Protein AF-A0A924QHZ3-F1 (afdb_monomer)

Solvent-accessible surface area (backbone atoms only — not comparable to full-atom values): 5946 Å² total; per-residue (Å²): 137,91,78,93,78,92,71,62,67,68,61,50,49,52,46,31,66,75,65,73,43,92,45,75,65,55,36,51,52,51,52,53,55,49,58,70,45,45,59,58,55,50,54,56,58,70,42,64,88,70,68,80,86,6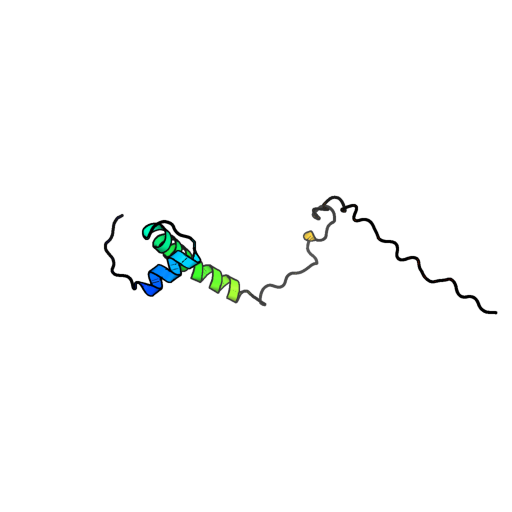8,78,89,47,75,77,69,40,73,89,65,46,83,72,66,78,79,76,84,66,81,75,78,74,72,77,77,89,82,81,77,86,85,134

pLDDT: mean 80.17, std 14.49, range [37.69, 95.38]

Foldseek 3Di:
DDDDDDDDPVVQVVLCVVPVDPDSVVSVVVVVVCVVCVVVVVVVVVCVPVDDDDPPDPCPPPVNDPPDPPPPDPPPPPPPPPPDDDD

Structure (mmCIF, N/CA/C/O backbone):
data_AF-A0A924QHZ3-F1
#
_entry.id   AF-A0A924QHZ3-F1
#
loop_
_atom_site.group_PDB
_atom_site.id
_atom_site.type_symbol
_atom_site.label_atom_id
_atom_site.label_alt_id
_atom_site.label_comp_id
_atom_site.label_asym_id
_atom_site.label_entity_id
_atom_site.label_seq_id
_atom_site.pdbx_PDB_ins_code
_atom_site.Cartn_x
_atom_site.Cartn_y
_atom_site.Cartn_z
_atom_site.occupancy
_atom_site.B_iso_or_equiv
_atom_site.auth_seq_id
_atom_site.auth_comp_id
_atom_site.auth_asym_id
_atom_site.auth_atom_id
_atom_site.pdbx_PDB_model_num
ATOM 1 N N . MET A 1 1 ? -5.147 16.440 10.527 1.00 82.06 1 MET A N 1
ATOM 2 C CA . MET A 1 1 ? -6.442 17.144 10.395 1.00 82.06 1 MET A CA 1
ATOM 3 C C . MET A 1 1 ? -7.564 16.131 10.574 1.00 82.06 1 MET A C 1
ATOM 5 O O . MET A 1 1 ? -7.400 15.004 10.121 1.00 82.06 1 MET A O 1
ATOM 9 N N . ARG A 1 2 ? -8.645 16.481 11.282 1.00 87.81 2 ARG A N 1
ATOM 10 C CA . ARG A 1 2 ? -9.804 15.595 11.468 1.00 87.81 2 ARG A CA 1
ATOM 11 C C . ARG A 1 2 ? -10.872 15.966 10.444 1.00 87.81 2 ARG A C 1
ATOM 13 O O . ARG A 1 2 ? -11.288 17.117 10.404 1.00 87.81 2 ARG A O 1
ATOM 20 N N . THR A 1 3 ? -11.290 14.991 9.647 1.00 91.94 3 THR A N 1
ATOM 21 C CA . THR A 1 3 ? -12.303 15.158 8.599 1.00 91.94 3 THR A CA 1
ATOM 22 C C . THR A 1 3 ? -13.354 14.072 8.766 1.00 91.94 3 THR A C 1
ATOM 24 O O . THR A 1 3 ? -13.009 12.919 9.030 1.00 91.94 3 THR A O 1
ATOM 27 N N . ASN A 1 4 ? -14.626 14.434 8.621 1.00 93.44 4 ASN A N 1
ATOM 28 C CA . ASN A 1 4 ? -15.727 13.478 8.640 1.00 93.44 4 ASN A CA 1
ATOM 29 C C . ASN A 1 4 ? -16.008 13.022 7.205 1.00 93.44 4 ASN A C 1
ATOM 31 O O . ASN A 1 4 ? -16.283 13.850 6.343 1.00 93.44 4 ASN A O 1
ATOM 35 N N . ILE A 1 5 ? -15.917 11.716 6.959 1.00 89.88 5 ILE A N 1
ATOM 36 C CA . ILE A 1 5 ? -16.186 11.090 5.660 1.00 89.88 5 ILE A CA 1
ATOM 37 C C . ILE A 1 5 ? -17.042 9.840 5.872 1.00 89.88 5 ILE A C 1
ATOM 39 O O . ILE A 1 5 ? -16.849 9.117 6.852 1.00 89.88 5 ILE A O 1
ATOM 43 N N . VAL A 1 6 ? -17.987 9.600 4.965 1.00 93.25 6 VAL A N 1
ATOM 44 C CA . VAL A 1 6 ? -18.803 8.378 4.938 1.00 93.25 6 VAL A CA 1
ATOM 45 C C . VAL A 1 6 ? -18.067 7.346 4.085 1.00 93.25 6 VAL A C 1
ATOM 47 O O . VAL A 1 6 ? -17.679 7.646 2.959 1.00 93.25 6 VAL A O 1
ATOM 50 N N . ILE A 1 7 ? -17.830 6.154 4.634 1.00 91.75 7 ILE A N 1
ATOM 51 C CA . ILE A 1 7 ? -17.122 5.049 3.972 1.00 91.75 7 ILE A CA 1
ATOM 52 C C . ILE A 1 7 ? -18.005 3.811 4.075 1.00 91.75 7 ILE A C 1
ATOM 54 O O . ILE A 1 7 ? -18.613 3.585 5.120 1.00 91.75 7 ILE A O 1
ATOM 58 N N . ASP A 1 8 ? -18.037 3.010 3.015 1.00 95.38 8 ASP A N 1
ATOM 59 C CA . ASP A 1 8 ? -18.669 1.695 3.032 1.00 95.38 8 ASP A CA 1
ATOM 60 C C . ASP A 1 8 ? -18.065 0.788 4.125 1.00 95.38 8 ASP A C 1
ATOM 62 O O . ASP A 1 8 ? -16.841 0.672 4.272 1.00 95.38 8 ASP A O 1
ATOM 66 N N . ASP A 1 9 ? -18.929 0.142 4.907 1.00 92.69 9 ASP A N 1
ATOM 67 C CA . ASP A 1 9 ? -18.503 -0.662 6.050 1.00 92.69 9 ASP A CA 1
ATOM 68 C C . ASP A 1 9 ? -17.785 -1.948 5.646 1.00 92.69 9 ASP A C 1
ATOM 70 O O . ASP A 1 9 ? -16.850 -2.356 6.341 1.00 92.69 9 ASP A O 1
ATOM 74 N N . GLN A 1 10 ? -18.159 -2.560 4.520 1.00 95.19 10 GLN A N 1
ATOM 75 C CA . GLN A 1 10 ? -17.488 -3.760 4.025 1.00 95.19 10 GLN A CA 1
ATOM 76 C C . GLN A 1 10 ? -16.073 -3.417 3.562 1.00 95.19 10 GLN A C 1
ATOM 78 O O . GLN A 1 10 ? -15.119 -4.100 3.939 1.00 95.19 10 GLN A O 1
ATOM 83 N N . LEU A 1 11 ? -15.915 -2.313 2.825 1.00 92.44 11 LEU A N 1
ATOM 84 C CA . LEU A 1 11 ? -14.610 -1.813 2.394 1.00 92.44 11 LEU A CA 1
ATOM 85 C C . LEU A 1 11 ? -13.709 -1.500 3.592 1.00 92.44 11 LEU A C 1
ATOM 87 O O . LEU A 1 11 ? -12.543 -1.900 3.628 1.00 92.44 11 LEU A O 1
ATOM 91 N N . ARG A 1 12 ? -14.248 -0.800 4.595 1.00 91.69 12 ARG A N 1
ATOM 92 C CA . ARG A 1 12 ? -13.514 -0.482 5.823 1.00 91.69 12 ARG A CA 1
ATOM 93 C C . ARG A 1 12 ? -13.095 -1.754 6.557 1.00 91.69 12 ARG A C 1
ATOM 95 O O . ARG A 1 12 ? -11.952 -1.838 7.001 1.00 91.69 12 ARG A O 1
ATOM 102 N N . GLN A 1 13 ? -13.996 -2.724 6.706 1.00 92.62 13 GLN A N 1
ATOM 103 C CA . GLN A 1 13 ? -13.705 -3.981 7.395 1.00 92.62 13 GLN A CA 1
ATOM 104 C C . GLN A 1 13 ? -12.611 -4.765 6.662 1.00 92.62 13 GLN A C 1
ATOM 106 O O . GLN A 1 13 ? -11.648 -5.192 7.292 1.00 92.62 13 GLN A O 1
ATOM 111 N N . ALA A 1 14 ? -12.700 -4.861 5.333 1.00 91.94 14 ALA A N 1
ATOM 112 C CA . ALA A 1 14 ? -11.688 -5.505 4.503 1.00 91.94 14 ALA A CA 1
ATOM 113 C C . ALA A 1 14 ? -10.311 -4.841 4.659 1.00 91.94 14 ALA A C 1
ATOM 115 O O . ALA A 1 14 ? -9.312 -5.532 4.845 1.00 91.94 14 ALA A O 1
ATOM 116 N N . ALA A 1 15 ? -10.251 -3.505 4.657 1.00 91.50 15 ALA A N 1
ATOM 117 C CA . ALA A 1 15 ? -9.004 -2.770 4.864 1.00 91.50 15 ALA A CA 1
ATOM 118 C C . ALA A 1 15 ? -8.410 -3.002 6.266 1.00 91.50 15 ALA A C 1
ATOM 120 O O . ALA A 1 15 ? -7.206 -3.217 6.399 1.00 91.50 15 ALA A O 1
ATOM 121 N N . MET A 1 16 ? -9.249 -2.992 7.306 1.00 91.50 16 MET A N 1
ATOM 122 C CA . MET A 1 16 ? -8.837 -3.262 8.690 1.00 91.50 16 MET A CA 1
ATOM 123 C C . MET A 1 16 ? -8.286 -4.685 8.853 1.00 91.50 16 MET A C 1
ATOM 125 O O . MET A 1 16 ? -7.247 -4.860 9.489 1.00 91.50 16 MET A O 1
ATOM 129 N N . SER A 1 17 ? -8.945 -5.680 8.250 1.00 90.12 17 SER A N 1
ATOM 130 C CA . SER A 1 17 ? -8.518 -7.083 8.272 1.00 90.12 17 SER A CA 1
ATOM 131 C C . SER A 1 17 ? -7.242 -7.329 7.466 1.00 90.12 17 SER A C 1
ATOM 133 O O . SER A 1 17 ? -6.388 -8.081 7.918 1.00 90.12 17 SER A O 1
ATOM 135 N N . ALA A 1 18 ? -7.082 -6.687 6.305 1.00 90.31 18 ALA A N 1
ATOM 136 C CA . ALA A 1 18 ? -5.924 -6.893 5.433 1.00 90.31 18 ALA A CA 1
ATOM 137 C C . ALA A 1 18 ? -4.614 -6.321 6.002 1.00 90.31 18 ALA A C 1
ATOM 139 O O . ALA A 1 18 ? -3.543 -6.844 5.708 1.00 90.31 18 ALA A O 1
ATOM 140 N N . GLY A 1 19 ? -4.682 -5.237 6.782 1.00 83.31 19 GLY A N 1
ATOM 141 C CA . GLY A 1 19 ? -3.497 -4.573 7.336 1.00 83.31 19 GLY A CA 1
ATOM 142 C C . GLY A 1 19 ? -3.359 -4.635 8.856 1.00 83.31 19 GLY A C 1
ATOM 143 O O . GLY A 1 19 ? -2.528 -3.911 9.399 1.00 83.31 19 GLY A O 1
ATOM 144 N N . ASN A 1 20 ? -4.168 -5.448 9.550 1.00 87.00 20 ASN A N 1
ATOM 145 C CA . ASN A 1 20 ? -4.180 -5.571 11.018 1.00 87.00 20 ASN A CA 1
ATOM 146 C C . ASN A 1 20 ? -4.194 -4.209 11.750 1.00 87.00 20 ASN A C 1
ATOM 148 O O . ASN A 1 20 ? -3.502 -4.005 12.752 1.00 87.00 20 ASN A O 1
ATOM 152 N N . PHE A 1 21 ? -4.976 -3.250 11.251 1.00 91.62 21 PHE A N 1
ATOM 153 C CA . PHE A 1 21 ? -4.998 -1.894 11.800 1.00 91.62 21 PHE A CA 1
ATOM 154 C C . PHE A 1 21 ? -5.813 -1.818 13.097 1.00 91.62 21 PHE A C 1
ATOM 156 O O . PHE A 1 21 ? -6.884 -2.409 13.215 1.00 91.62 21 PHE A O 1
ATOM 163 N N . LYS A 1 22 ? -5.332 -1.031 14.067 1.00 89.00 22 LYS A N 1
ATOM 164 C CA . LYS A 1 22 ? -6.021 -0.811 15.354 1.00 89.00 22 LYS A CA 1
ATOM 165 C C . LYS A 1 22 ? -7.069 0.299 15.286 1.00 89.00 22 LYS A C 1
ATOM 167 O O . LYS A 1 22 ? -8.014 0.300 16.069 1.00 89.00 22 LYS A O 1
ATOM 172 N N . SER A 1 23 ? -6.907 1.255 14.370 1.00 91.38 23 SER A N 1
ATOM 173 C CA . SER A 1 23 ? -7.789 2.415 14.259 1.00 91.38 23 SER A CA 1
ATOM 174 C C . SER A 1 23 ? -8.234 2.676 12.822 1.00 91.38 23 SER A C 1
ATOM 176 O O . SER A 1 23 ? -7.519 2.398 11.858 1.00 91.38 23 SER A O 1
ATOM 178 N N . LYS A 1 24 ? -9.416 3.292 12.685 1.00 89.12 24 LYS A N 1
ATOM 179 C CA . LYS A 1 24 ? -9.958 3.722 11.385 1.00 89.12 24 LYS A CA 1
ATOM 180 C C . LYS A 1 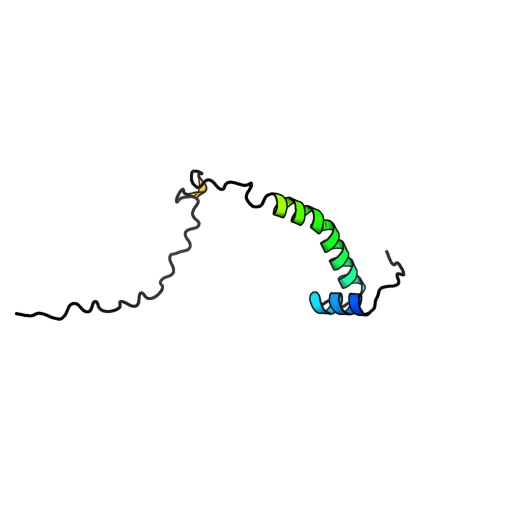24 ? -9.025 4.701 10.666 1.00 89.12 24 LYS A C 1
ATOM 182 O O . LYS A 1 24 ? -8.921 4.654 9.447 1.00 89.12 24 LYS A O 1
ATOM 187 N N . LYS A 1 25 ? -8.342 5.575 11.415 1.00 90.75 25 LYS A N 1
ATOM 188 C CA . LYS A 1 25 ? -7.395 6.544 10.851 1.00 90.75 25 LYS A CA 1
ATOM 189 C C . LYS A 1 25 ? -6.216 5.826 10.194 1.00 90.75 25 LYS A C 1
ATOM 191 O O . LYS A 1 25 ? -5.872 6.171 9.070 1.00 90.75 25 LYS A O 1
ATOM 196 N N . ASP A 1 26 ? -5.642 4.833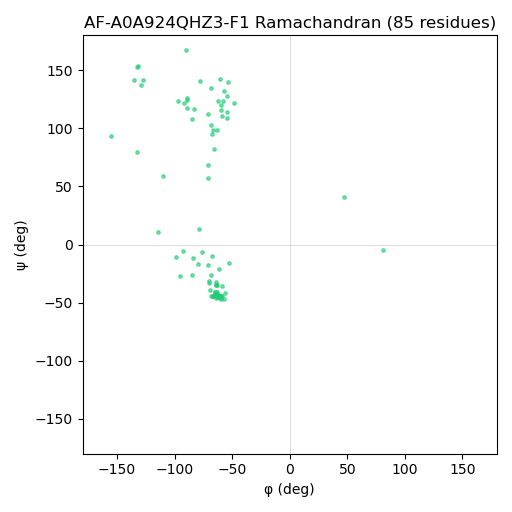 10.870 1.00 90.94 26 ASP A N 1
ATOM 197 C CA . ASP A 1 26 ? -4.447 4.139 10.378 1.00 90.94 26 ASP A CA 1
ATOM 198 C C . ASP A 1 26 ? -4.741 3.379 9.085 1.00 90.94 26 ASP A C 1
ATOM 200 O O . ASP A 1 26 ? -3.974 3.476 8.130 1.00 90.94 26 ASP A O 1
ATOM 204 N N . ALA A 1 27 ? -5.892 2.702 9.014 1.00 92.56 27 ALA A N 1
ATOM 205 C CA . ALA A 1 27 ? -6.327 2.014 7.801 1.00 92.56 27 ALA A CA 1
ATOM 206 C C . ALA A 1 27 ? -6.513 2.979 6.618 1.00 92.56 27 ALA A C 1
ATOM 208 O O . ALA A 1 27 ? -6.068 2.700 5.504 1.00 92.56 27 ALA A O 1
ATOM 209 N N . VAL A 1 28 ? -7.133 4.140 6.859 1.00 91.81 28 VAL A N 1
ATOM 210 C CA . VAL A 1 28 ? -7.339 5.165 5.824 1.00 91.81 28 VAL A CA 1
ATOM 211 C C . VAL A 1 28 ? -6.006 5.773 5.379 1.00 91.81 28 VAL A C 1
ATOM 213 O O . VAL A 1 28 ? -5.762 5.910 4.183 1.00 91.81 28 VAL A O 1
ATOM 216 N N . GLU A 1 29 ? -5.113 6.096 6.314 1.00 92.62 29 GLU A N 1
ATOM 217 C CA . GLU A 1 29 ? -3.798 6.661 6.001 1.00 92.62 29 GLU A CA 1
ATOM 218 C C . GLU A 1 29 ? -2.926 5.666 5.221 1.00 92.62 29 GLU A C 1
ATOM 220 O O . GLU A 1 29 ? -2.285 6.040 4.236 1.00 92.62 29 GLU A O 1
ATOM 225 N N . ALA A 1 30 ? -2.951 4.386 5.600 1.00 92.06 30 ALA A N 1
ATOM 226 C CA . ALA A 1 30 ? -2.274 3.321 4.871 1.00 92.06 30 ALA A CA 1
ATOM 227 C C . ALA A 1 30 ? -2.838 3.148 3.451 1.00 92.06 30 ALA A C 1
ATOM 229 O O . ALA A 1 30 ? -2.063 3.048 2.498 1.00 92.06 30 ALA A O 1
ATOM 230 N N . GLY A 1 31 ? -4.164 3.192 3.287 1.00 92.00 31 GLY A N 1
ATOM 231 C CA . GLY A 1 31 ? -4.812 3.154 1.975 1.00 92.00 31 GLY A CA 1
ATOM 232 C C . GLY A 1 31 ? -4.399 4.325 1.077 1.00 92.00 31 GLY A C 1
ATOM 233 O O . GLY A 1 31 ? -4.038 4.126 -0.083 1.00 92.00 31 GLY A O 1
ATOM 234 N N . LEU A 1 32 ? -4.359 5.545 1.620 1.00 92.94 32 LEU A N 1
ATOM 235 C CA . LEU A 1 32 ? -3.911 6.731 0.880 1.00 92.94 32 LEU A CA 1
ATOM 236 C C . LEU A 1 32 ? -2.428 6.649 0.491 1.00 92.94 32 LEU A C 1
ATOM 238 O O . LEU A 1 32 ? -2.066 6.975 -0.641 1.00 92.94 32 LEU A O 1
ATOM 242 N N . ARG A 1 33 ? -1.567 6.157 1.391 1.00 92.81 33 ARG A N 1
ATOM 243 C CA . ARG A 1 33 ? -0.146 5.905 1.093 1.00 92.81 33 ARG A CA 1
ATOM 244 C C . ARG A 1 33 ? 0.046 4.833 0.023 1.00 92.81 33 ARG A C 1
ATOM 246 O O . ARG A 1 33 ? 0.977 4.923 -0.772 1.00 92.81 33 ARG A O 1
ATOM 253 N N . LEU A 1 34 ? -0.812 3.816 -0.012 1.00 92.50 34 LEU A N 1
ATOM 254 C CA . LEU A 1 34 ? -0.772 2.798 -1.058 1.00 92.50 34 LEU A CA 1
ATOM 255 C C . LEU A 1 34 ? -1.145 3.397 -2.420 1.00 92.50 34 LEU A C 1
ATOM 257 O O . LEU A 1 34 ? -0.461 3.147 -3.413 1.00 92.50 34 LEU A O 1
ATOM 261 N N . LEU A 1 35 ? -2.192 4.225 -2.463 1.00 92.88 35 LEU A N 1
ATOM 262 C CA . LEU A 1 35 ? -2.624 4.897 -3.687 1.00 92.88 35 LEU A CA 1
ATOM 263 C C . LEU A 1 35 ? -1.558 5.849 -4.234 1.00 92.88 35 LEU A C 1
ATOM 265 O O . LEU A 1 35 ? -1.323 5.840 -5.442 1.00 92.88 35 LEU A O 1
ATOM 269 N N . SER A 1 36 ? -0.861 6.602 -3.377 1.00 92.44 36 SER A N 1
ATOM 270 C CA . SER A 1 36 ? 0.212 7.497 -3.836 1.00 92.44 36 SER A CA 1
ATOM 271 C C . SER A 1 36 ? 1.376 6.736 -4.482 1.00 92.44 36 SER A C 1
ATOM 273 O O . SER A 1 36 ? 1.944 7.189 -5.474 1.00 92.44 36 SER A O 1
ATOM 275 N N . ARG A 1 37 ? 1.693 5.537 -3.979 1.00 94.25 37 ARG A N 1
ATOM 276 C CA . ARG A 1 37 ? 2.755 4.673 -4.524 1.00 94.25 37 ARG A CA 1
ATOM 277 C C . ARG A 1 37 ? 2.329 3.888 -5.763 1.00 94.25 37 ARG A C 1
ATOM 279 O O . ARG A 1 37 ? 3.182 3.388 -6.493 1.00 94.25 37 ARG A O 1
ATOM 286 N N . ARG A 1 38 ? 1.026 3.773 -6.032 1.00 95.12 38 ARG A N 1
ATOM 287 C CA . ARG A 1 38 ? 0.488 2.935 -7.114 1.00 95.12 38 ARG A CA 1
ATOM 288 C C . ARG A 1 38 ? 1.062 3.292 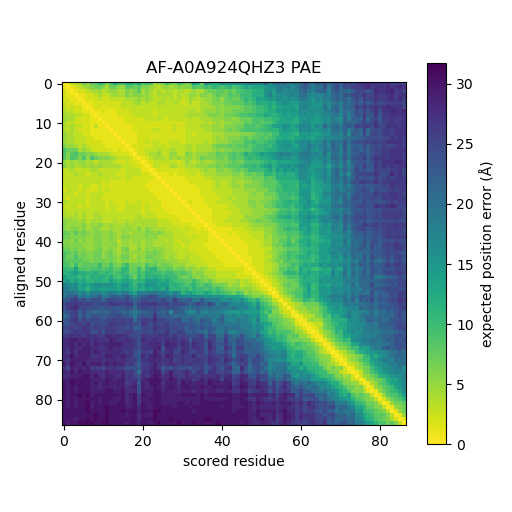-8.482 1.00 95.12 38 ARG A C 1
ATOM 290 O O . ARG A 1 38 ? 1.388 2.383 -9.239 1.00 95.12 38 ARG A O 1
ATOM 297 N N . LYS A 1 39 ? 1.207 4.586 -8.785 1.00 91.69 39 LYS A N 1
ATOM 298 C CA . LYS A 1 39 ? 1.773 5.037 -10.064 1.00 91.69 39 LYS A CA 1
ATOM 299 C C . LYS A 1 39 ? 3.222 4.578 -10.231 1.00 91.69 39 LYS A C 1
ATOM 301 O O . LYS A 1 39 ? 3.550 3.993 -11.253 1.00 91.69 39 LYS A O 1
ATOM 306 N N . VAL A 1 40 ? 4.040 4.731 -9.189 1.00 92.25 40 VAL A N 1
ATOM 307 C CA . VAL A 1 40 ? 5.434 4.261 -9.182 1.00 92.25 40 VAL A CA 1
ATOM 308 C C . VAL A 1 40 ? 5.496 2.759 -9.467 1.00 92.25 40 VAL A C 1
ATOM 310 O O . VAL A 1 40 ? 6.240 2.326 -10.340 1.00 92.25 40 VAL A O 1
ATOM 313 N N . TYR A 1 41 ? 4.659 1.955 -8.805 1.00 93.75 41 TYR A N 1
ATOM 314 C CA . TYR A 1 41 ? 4.618 0.512 -9.065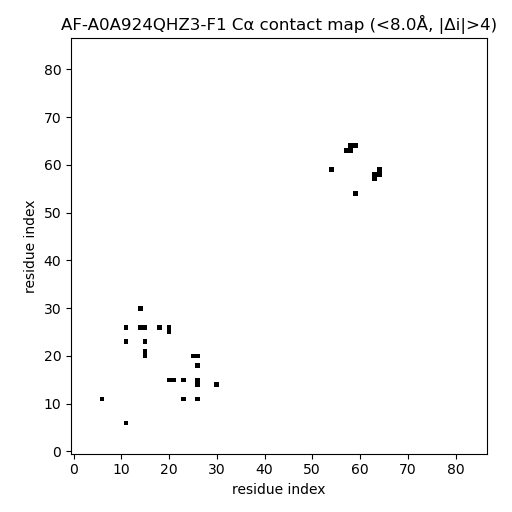 1.00 93.75 41 TYR A CA 1
ATOM 315 C C . TYR A 1 41 ? 4.166 0.160 -10.488 1.00 93.75 41 TYR A C 1
ATOM 317 O O . TYR A 1 41 ? 4.658 -0.814 -11.058 1.00 93.75 41 TYR A O 1
ATOM 325 N N . GLN A 1 42 ? 3.245 0.926 -11.077 1.00 94.31 42 GLN A N 1
ATOM 326 C CA . GLN A 1 42 ? 2.841 0.740 -12.473 1.00 94.31 42 GLN A CA 1
ATOM 327 C C . GLN A 1 42 ? 3.983 1.061 -13.437 1.00 94.31 42 GLN A C 1
ATOM 329 O O . GLN A 1 42 ? 4.236 0.273 -14.347 1.00 94.31 42 GLN A O 1
ATOM 334 N N . ASP A 1 43 ? 4.694 2.161 -13.202 1.00 93.44 43 ASP A N 1
ATOM 335 C CA . ASP A 1 43 ? 5.829 2.580 -14.022 1.00 93.44 43 ASP A CA 1
ATOM 336 C C . ASP A 1 43 ? 6.963 1.536 -13.938 1.00 93.44 43 ASP A C 1
ATOM 338 O O . ASP A 1 43 ? 7.475 1.093 -14.966 1.00 93.44 43 ASP A O 1
ATOM 342 N N . LEU A 1 44 ? 7.268 1.018 -12.740 1.00 93.06 44 LEU A N 1
ATOM 343 C CA . LEU A 1 44 ? 8.202 -0.104 -12.559 1.00 93.06 44 LEU A CA 1
ATOM 344 C C . LEU A 1 44 ? 7.740 -1.363 -13.303 1.00 93.06 44 LEU A C 1
ATOM 346 O O . LEU A 1 44 ? 8.532 -2.021 -13.979 1.00 93.06 44 LEU A O 1
ATOM 350 N N . ARG A 1 45 ? 6.450 -1.707 -13.218 1.00 93.19 45 ARG A N 1
ATOM 351 C CA . ARG A 1 45 ? 5.898 -2.865 -13.933 1.00 93.19 45 ARG A CA 1
ATOM 352 C C . ARG A 1 45 ? 5.991 -2.690 -15.450 1.00 93.19 45 ARG A C 1
ATOM 354 O O . ARG A 1 45 ? 6.195 -3.678 -16.149 1.00 93.19 45 ARG A O 1
ATOM 361 N N . ALA A 1 46 ? 5.891 -1.462 -15.956 1.00 93.62 46 ALA A N 1
ATOM 362 C CA . ALA A 1 46 ? 6.043 -1.147 -17.375 1.00 93.62 46 ALA A CA 1
ATOM 363 C C . ALA A 1 46 ? 7.491 -1.278 -17.884 1.00 93.62 46 ALA A C 1
ATOM 365 O O . ALA A 1 46 ? 7.699 -1.370 -19.097 1.00 93.62 46 ALA A O 1
ATOM 366 N N . LEU A 1 47 ? 8.478 -1.293 -16.982 1.00 92.44 47 LEU A N 1
ATOM 367 C CA . LEU A 1 47 ? 9.883 -1.574 -17.290 1.00 92.44 47 LEU A CA 1
ATOM 368 C C . LEU A 1 47 ? 10.195 -3.079 -17.337 1.00 92.44 47 LEU A C 1
ATOM 370 O O . LEU A 1 47 ? 11.258 -3.473 -17.825 1.00 92.44 47 LEU A O 1
ATOM 374 N N . ARG A 1 48 ? 9.277 -3.941 -16.874 1.00 87.12 48 ARG A N 1
ATOM 375 C CA . ARG A 1 48 ? 9.448 -5.399 -16.925 1.00 87.12 48 ARG A CA 1
ATOM 376 C C . ARG A 1 48 ? 9.658 -5.852 -18.373 1.00 87.12 48 ARG A C 1
ATOM 378 O O . ARG A 1 48 ? 8.818 -5.601 -19.229 1.00 87.12 48 ARG A O 1
ATOM 385 N N . GLY A 1 49 ? 10.773 -6.535 -18.625 1.00 89.44 49 GLY A N 1
ATOM 386 C CA . GLY A 1 49 ? 11.147 -7.031 -19.955 1.00 89.44 49 GLY A CA 1
ATOM 387 C C . GLY A 1 49 ? 11.799 -5.995 -20.877 1.00 89.44 49 GLY A C 1
ATOM 388 O O . GLY A 1 49 ? 12.235 -6.366 -21.957 1.00 89.44 49 GLY A O 1
ATOM 389 N N . LYS A 1 50 ? 11.898 -4.724 -20.462 1.00 90.81 50 LYS A N 1
ATOM 390 C CA . LYS A 1 50 ? 12.655 -3.683 -21.185 1.00 90.81 50 LYS A CA 1
ATOM 391 C C . LYS A 1 50 ? 14.075 -3.517 -20.650 1.00 90.81 50 LYS A C 1
ATOM 393 O O . LYS A 1 50 ? 14.960 -3.075 -21.371 1.00 90.81 50 LYS A O 1
ATOM 398 N N . ILE A 1 51 ? 14.278 -3.843 -19.374 1.00 85.44 51 ILE A N 1
ATOM 399 C CA . ILE A 1 51 ? 15.588 -3.787 -18.727 1.00 85.44 51 ILE A CA 1
ATOM 400 C C . ILE A 1 51 ? 16.340 -5.078 -19.049 1.00 85.44 51 ILE A C 1
ATOM 402 O O . ILE A 1 51 ? 15.922 -6.162 -18.637 1.00 85.44 51 ILE A O 1
ATOM 406 N N . HIS A 1 52 ? 17.454 -4.944 -19.763 1.00 80.38 52 HIS A N 1
ATOM 407 C CA . HIS A 1 52 ? 18.417 -6.019 -19.952 1.00 80.38 52 HIS A CA 1
ATOM 408 C C . HIS A 1 52 ? 19.450 -5.968 -18.830 1.00 80.38 52 HIS A C 1
ATOM 410 O O . HIS A 1 52 ? 20.185 -4.993 -18.691 1.00 80.38 52 HIS A O 1
ATOM 416 N N . TRP A 1 53 ? 19.493 -7.026 -18.026 1.00 73.69 53 TRP A N 1
ATOM 417 C CA . TRP A 1 53 ? 20.548 -7.222 -17.041 1.00 73.69 53 TRP A CA 1
ATOM 418 C C . TRP A 1 53 ? 21.731 -7.883 -17.741 1.00 73.69 53 TRP A C 1
ATOM 420 O O . TRP A 1 53 ? 21.653 -9.049 -18.129 1.00 73.69 53 TRP A O 1
ATOM 430 N N . THR A 1 54 ? 22.810 -7.133 -17.945 1.00 73.94 54 THR A N 1
ATOM 431 C CA . THR A 1 54 ? 24.041 -7.670 -18.530 1.00 73.94 54 THR A CA 1
ATOM 432 C C . THR A 1 54 ? 24.935 -8.193 -17.412 1.00 73.94 54 THR A C 1
ATOM 434 O O . THR A 1 54 ? 25.294 -7.448 -16.504 1.00 73.94 54 THR A O 1
ATOM 437 N N .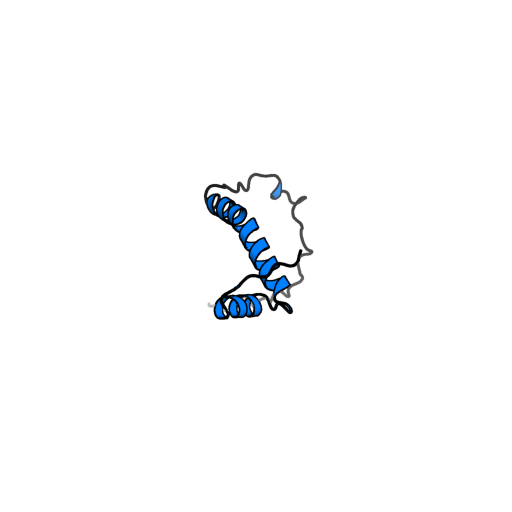 LEU A 1 55 ? 25.324 -9.467 -17.491 1.00 67.94 55 LEU A N 1
ATOM 438 C CA . LEU A 1 55 ? 26.247 -10.101 -16.538 1.00 67.94 55 LEU A CA 1
ATOM 439 C C . LEU A 1 55 ? 27.717 -9.700 -16.760 1.00 67.94 55 LEU A C 1
ATOM 441 O O . LEU A 1 55 ? 28.566 -10.029 -15.951 1.00 67.94 55 LEU A O 1
ATOM 445 N N . GLY A 1 56 ? 28.027 -8.964 -17.830 1.00 68.69 56 GLY A N 1
ATOM 446 C CA . GLY A 1 56 ? 29.384 -8.494 -18.143 1.00 68.69 56 GLY A CA 1
ATOM 447 C C . GLY A 1 56 ? 29.852 -7.267 -17.351 1.00 68.69 56 GLY A C 1
ATOM 448 O O . GLY A 1 56 ? 30.815 -6.628 -17.759 1.00 68.69 56 GLY A O 1
ATOM 449 N N . GLY A 1 57 ? 29.144 -6.884 -16.286 1.00 67.38 57 GLY A N 1
ATOM 450 C CA . GLY A 1 57 ? 29.545 -5.793 -15.398 1.00 67.38 57 GLY A CA 1
ATOM 451 C C . GLY A 1 57 ? 30.413 -6.270 -14.231 1.00 67.38 57 GLY A C 1
ATOM 452 O O . GLY A 1 57 ? 30.465 -7.458 -13.924 1.00 67.38 57 GLY A O 1
ATOM 453 N N . ASP A 1 58 ? 31.022 -5.311 -13.538 1.00 65.62 58 ASP A N 1
ATOM 454 C CA . ASP A 1 58 ? 31.921 -5.475 -12.378 1.00 65.62 58 ASP A CA 1
ATOM 455 C C . ASP A 1 58 ? 31.341 -6.332 -11.216 1.00 65.62 58 ASP A C 1
ATOM 457 O O . ASP A 1 58 ? 32.036 -6.873 -10.362 1.00 65.62 58 ASP A O 1
ATOM 461 N N . TRP A 1 59 ? 30.029 -6.555 -11.219 1.00 67.06 59 TRP A N 1
ATOM 462 C CA . TRP A 1 59 ? 29.295 -7.352 -10.232 1.00 67.06 59 TRP A CA 1
ATOM 463 C C . TRP A 1 59 ? 29.611 -8.860 -10.249 1.00 67.06 59 TRP A C 1
ATOM 465 O O . TRP A 1 59 ? 29.159 -9.576 -9.359 1.00 67.06 59 TRP A O 1
ATOM 475 N N . MET A 1 60 ? 30.339 -9.359 -11.258 1.00 59.16 60 MET A N 1
ATOM 476 C CA . MET A 1 60 ? 30.879 -10.729 -11.282 1.00 59.16 60 MET A CA 1
ATOM 477 C C . MET A 1 60 ? 32.300 -10.830 -10.718 1.00 59.16 60 MET A C 1
ATOM 479 O O . MET A 1 60 ? 32.818 -11.943 -10.592 1.00 59.16 60 MET A O 1
ATOM 483 N N . GLN A 1 61 ? 32.940 -9.705 -10.380 1.00 67.44 61 GLN A N 1
ATOM 484 C CA . GLN A 1 61 ? 34.256 -9.755 -9.765 1.00 67.44 61 GLN A CA 1
ATOM 485 C C . GLN A 1 61 ? 34.149 -10.339 -8.347 1.00 67.44 61 GLN A C 1
ATOM 487 O O . GLN A 1 61 ? 33.264 -9.955 -7.577 1.00 67.44 61 GLN A O 1
ATOM 492 N N . PRO A 1 62 ? 35.044 -11.270 -7.974 1.00 63.22 62 PRO A N 1
ATOM 493 C CA . PRO A 1 62 ? 35.010 -11.932 -6.672 1.00 63.22 62 PRO A CA 1
ATOM 494 C C . PRO A 1 62 ? 35.172 -10.954 -5.498 1.00 63.22 62 PRO A C 1
ATOM 496 O O . PRO A 1 62 ? 34.739 -11.263 -4.395 1.00 63.22 62 PRO A O 1
ATOM 499 N N . GLU A 1 63 ? 35.736 -9.768 -5.737 1.00 65.81 63 GLU A N 1
ATOM 500 C CA . GLU A 1 63 ? 35.839 -8.667 -4.767 1.00 65.81 63 GLU A CA 1
ATOM 501 C C . GLU A 1 63 ? 34.490 -8.025 -4.400 1.00 65.81 63 GLU A C 1
ATOM 503 O O . GLU A 1 63 ? 34.333 -7.511 -3.294 1.00 65.81 63 GLU A O 1
ATOM 508 N N . HIS A 1 64 ? 33.501 -8.099 -5.296 1.00 64.25 64 HIS A N 1
ATOM 509 C CA . HIS A 1 64 ? 32.138 -7.597 -5.091 1.00 64.25 64 HIS A CA 1
ATOM 510 C C . HIS A 1 64 ? 31.153 -8.699 -4.688 1.00 64.25 64 HIS A C 1
ATOM 512 O O . HIS A 1 64 ? 30.025 -8.412 -4.275 1.00 64.25 64 HIS A O 1
ATOM 518 N N . ALA A 1 65 ? 31.563 -9.965 -4.785 1.00 66.00 65 ALA A N 1
ATOM 519 C CA . ALA A 1 65 ? 30.795 -11.069 -4.251 1.00 66.00 65 ALA A CA 1
ATOM 520 C C . ALA A 1 65 ? 30.872 -11.014 -2.721 1.00 66.00 65 ALA A C 1
ATOM 522 O O . ALA A 1 65 ? 31.921 -11.257 -2.127 1.00 66.00 65 ALA A O 1
ATOM 523 N N . VAL A 1 66 ? 29.741 -10.731 -2.069 1.00 67.12 66 VAL A N 1
ATOM 524 C CA . VAL A 1 66 ? 29.569 -11.041 -0.647 1.00 67.12 66 VAL A CA 1
ATOM 525 C C . VAL A 1 66 ? 29.584 -12.566 -0.542 1.00 67.12 66 VAL A C 1
ATOM 527 O O . VAL A 1 66 ? 28.544 -13.220 -0.592 1.00 67.12 66 VAL A O 1
ATOM 530 N N . LEU A 1 67 ? 30.783 -13.152 -0.507 1.00 64.81 67 LEU A N 1
ATOM 531 C CA . LEU A 1 67 ? 30.964 -14.545 -0.147 1.00 64.81 67 LEU A CA 1
ATOM 532 C C . LEU A 1 67 ? 30.595 -14.627 1.330 1.00 64.81 67 LEU A C 1
ATOM 534 O O . LEU A 1 67 ? 31.413 -14.350 2.208 1.00 64.81 67 LEU A O 1
ATOM 538 N N . GLU A 1 68 ? 29.347 -14.990 1.614 1.00 67.19 68 GLU A N 1
ATOM 539 C CA . GLU A 1 68 ? 29.066 -15.543 2.928 1.00 67.19 68 GLU A CA 1
ATOM 540 C C . GLU A 1 68 ? 30.029 -16.720 3.147 1.00 67.19 68 GLU A C 1
ATOM 542 O O . GLU A 1 68 ? 30.303 -17.465 2.192 1.00 67.19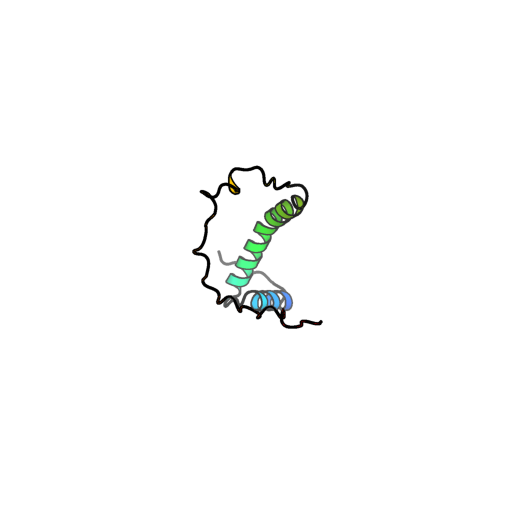 68 GLU A O 1
ATOM 547 N N . PRO A 1 69 ? 30.585 -16.885 4.362 1.00 70.69 69 PRO A N 1
ATOM 548 C CA . PRO A 1 69 ? 31.383 -18.054 4.685 1.00 70.69 69 PRO A CA 1
ATOM 549 C C . PRO A 1 69 ? 30.599 -19.277 4.236 1.00 70.69 69 PRO A C 1
ATOM 551 O O . PRO A 1 69 ? 29.440 -19.443 4.617 1.00 70.69 69 PRO A O 1
ATOM 554 N N . ARG A 1 70 ? 31.194 -20.076 3.347 1.00 64.81 70 ARG A N 1
ATOM 555 C CA . ARG A 1 70 ? 30.526 -21.242 2.779 1.00 64.81 70 ARG A CA 1
ATOM 556 C C . ARG A 1 70 ? 30.053 -22.100 3.944 1.00 64.81 70 ARG A C 1
ATOM 558 O O . ARG A 1 70 ? 30.885 -22.685 4.629 1.00 64.81 70 ARG A O 1
ATOM 565 N N . ALA A 1 71 ? 28.740 -22.125 4.162 1.00 68.38 71 ALA A N 1
ATOM 566 C CA . ALA A 1 71 ? 28.152 -22.897 5.238 1.00 68.38 71 ALA A CA 1
ATOM 567 C C . ALA A 1 71 ? 28.628 -24.347 5.108 1.00 68.38 71 ALA A C 1
ATOM 569 O O . ALA A 1 71 ? 28.557 -24.957 4.033 1.00 68.38 71 ALA A O 1
ATOM 570 N N . ASP A 1 72 ? 29.155 -24.860 6.208 1.00 71.25 72 ASP A N 1
ATOM 571 C CA . ASP A 1 72 ? 29.618 -26.216 6.448 1.00 71.25 72 ASP A CA 1
ATOM 572 C C . ASP A 1 72 ? 28.420 -27.167 6.529 1.00 71.25 72 ASP A C 1
ATOM 574 O O . ASP A 1 72 ? 28.192 -27.876 7.504 1.00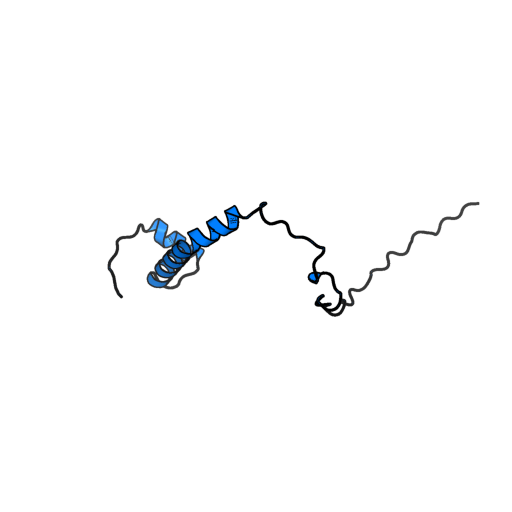 71.25 72 ASP A O 1
ATOM 578 N N . TRP A 1 73 ? 27.618 -27.183 5.462 1.00 70.06 73 TRP A N 1
ATOM 579 C CA . TRP A 1 73 ? 26.569 -28.170 5.305 1.00 70.06 73 TRP A CA 1
ATOM 580 C C . TRP A 1 73 ? 27.226 -29.551 5.247 1.00 70.06 73 TRP A C 1
ATOM 582 O O . TRP A 1 73 ? 28.081 -29.764 4.373 1.00 70.06 73 TRP A O 1
ATOM 592 N N . PRO A 1 74 ? 26.841 -30.490 6.132 1.00 70.75 74 PRO A N 1
ATOM 593 C CA . PRO A 1 74 ? 27.373 -31.839 6.102 1.0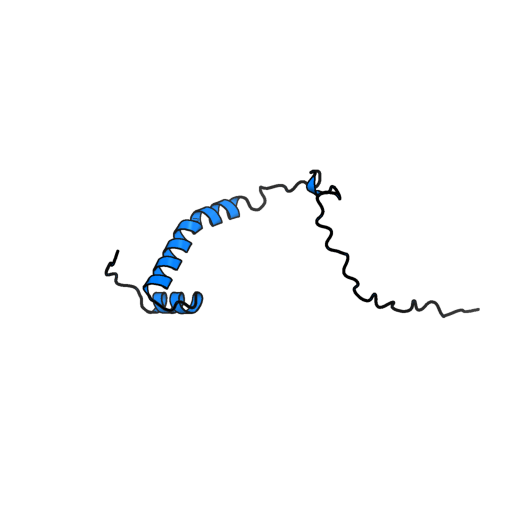0 70.75 74 PRO A CA 1
ATOM 594 C C . PRO A 1 74 ? 27.061 -32.440 4.734 1.00 70.75 74 PRO A C 1
ATOM 596 O O . PRO A 1 74 ? 25.907 -32.676 4.375 1.00 70.75 74 PRO A O 1
ATOM 599 N N . GLN A 1 75 ? 28.107 -32.639 3.936 1.00 69.94 75 GLN A N 1
ATOM 600 C CA . GLN A 1 75 ? 27.992 -33.346 2.674 1.00 69.94 75 GLN A CA 1
ATOM 601 C C . GLN A 1 75 ? 27.697 -34.797 3.038 1.00 69.94 75 GLN A C 1
ATOM 603 O O . GLN A 1 75 ? 28.587 -35.525 3.475 1.00 69.94 75 GLN A O 1
ATOM 608 N N . HIS A 1 76 ? 26.439 -35.211 2.903 1.00 67.88 76 HIS A N 1
ATOM 609 C CA . HIS A 1 76 ? 26.107 -36.625 2.917 1.00 67.88 76 HIS A CA 1
ATOM 610 C C . HIS A 1 76 ? 26.804 -37.242 1.708 1.00 67.88 76 HIS A C 1
ATOM 612 O O . HIS A 1 76 ? 26.349 -37.112 0.572 1.00 67.88 76 HIS A O 1
ATOM 618 N N . THR A 1 77 ? 27.959 -37.860 1.938 1.00 67.44 77 THR A N 1
ATOM 619 C CA . THR A 1 77 ? 28.598 -38.701 0.940 1.00 67.44 77 THR A CA 1
ATOM 620 C C . THR A 1 77 ? 27.688 -39.903 0.757 1.00 67.44 77 THR A C 1
ATOM 622 O O . THR A 1 77 ? 27.686 -40.837 1.553 1.00 67.44 77 THR A O 1
ATOM 625 N N . THR A 1 78 ? 26.860 -39.876 -0.284 1.00 57.25 78 THR A N 1
ATOM 626 C CA . THR A 1 78 ? 26.262 -41.109 -0.783 1.00 57.25 78 THR A CA 1
ATOM 627 C C . THR A 1 78 ? 27.437 -41.997 -1.188 1.00 57.25 78 THR A C 1
ATOM 629 O O . THR A 1 78 ? 28.203 -41.592 -2.070 1.00 57.25 78 THR A O 1
ATOM 632 N N . PRO A 1 79 ? 27.660 -43.155 -0.542 1.00 55.12 79 PRO A N 1
ATOM 633 C CA . PRO A 1 79 ? 28.727 -44.041 -0.962 1.00 55.12 79 PRO A CA 1
ATOM 634 C C . PRO A 1 79 ? 28.444 -44.446 -2.408 1.00 55.12 79 PRO A C 1
ATOM 636 O O . PRO A 1 79 ? 27.383 -44.985 -2.724 1.00 55.12 79 PRO A O 1
ATOM 639 N N . SER A 1 80 ? 29.386 -44.116 -3.291 1.00 55.97 80 SER A N 1
ATOM 640 C CA . SER A 1 80 ? 29.375 -44.552 -4.681 1.00 55.97 80 SER A CA 1
ATOM 641 C C . SER A 1 80 ? 29.273 -46.074 -4.690 1.00 55.97 80 SER A C 1
ATOM 643 O O . SER A 1 80 ? 30.176 -46.767 -4.218 1.00 55.97 80 SER A O 1
ATOM 645 N N . ALA A 1 81 ? 28.153 -46.594 -5.190 1.00 62.12 81 ALA A N 1
ATOM 646 C CA . ALA A 1 81 ? 27.947 -48.013 -5.427 1.00 62.12 81 ALA A CA 1
ATOM 647 C C . ALA A 1 81 ? 28.812 -48.464 -6.619 1.00 62.12 81 ALA A C 1
ATOM 649 O O . ALA A 1 81 ? 28.307 -48.794 -7.685 1.00 62.12 81 ALA A O 1
ATOM 650 N N . ALA A 1 82 ? 30.131 -48.464 -6.436 1.00 58.38 82 ALA A N 1
ATOM 651 C CA . ALA A 1 82 ? 31.102 -49.082 -7.328 1.00 58.38 82 ALA A CA 1
ATOM 652 C C . ALA A 1 82 ? 31.709 -50.305 -6.626 1.00 58.38 82 ALA A C 1
ATOM 654 O O . ALA A 1 82 ? 32.907 -50.394 -6.385 1.00 58.38 82 ALA A O 1
ATOM 655 N N . ALA A 1 83 ? 30.840 -51.245 -6.260 1.00 59.50 83 ALA A N 1
ATOM 656 C CA . ALA A 1 83 ? 31.211 -52.593 -5.857 1.00 59.50 83 ALA A CA 1
ATOM 657 C C . ALA A 1 83 ? 30.298 -53.574 -6.598 1.00 59.50 83 ALA A C 1
ATOM 659 O O . ALA A 1 83 ? 29.300 -54.050 -6.064 1.00 59.50 83 ALA A O 1
ATOM 660 N N . LYS A 1 84 ? 30.624 -53.834 -7.864 1.00 53.03 84 LYS A N 1
ATOM 661 C CA . LYS A 1 84 ? 30.265 -55.078 -8.548 1.00 53.03 84 LYS A CA 1
ATOM 662 C C . LYS A 1 84 ? 31.263 -55.328 -9.676 1.00 53.03 84 LYS A C 1
ATOM 664 O O . LYS A 1 84 ? 31.110 -54.814 -10.777 1.00 53.03 84 LYS A O 1
ATOM 669 N N . ALA A 1 85 ? 32.295 -56.105 -9.348 1.00 47.00 85 ALA A N 1
ATOM 670 C CA . ALA A 1 85 ? 32.952 -56.971 -10.320 1.00 47.00 85 ALA A CA 1
ATOM 671 C C . ALA A 1 85 ? 31.916 -57.978 -10.859 1.00 47.00 85 ALA A C 1
ATOM 673 O O . ALA A 1 85 ? 31.001 -58.374 -10.124 1.00 47.00 85 ALA A O 1
ATOM 674 N N . PRO A 1 86 ? 31.986 -58.293 -12.153 1.00 54.84 86 PRO A N 1
ATOM 675 C CA . PRO A 1 86 ? 32.495 -59.602 -12.590 1.00 54.84 86 PRO A CA 1
ATOM 676 C C . PRO A 1 86 ? 33.544 -59.394 -13.709 1.00 54.84 86 PRO A C 1
ATOM 678 O O . PRO A 1 86 ? 33.537 -58.346 -14.348 1.00 54.84 86 PRO A O 1
ATOM 681 N N . GLU A 1 87 ? 34.534 -60.244 -13.967 1.00 37.69 87 GLU A N 1
ATOM 682 C CA . GLU A 1 87 ? 34.645 -61.709 -13.981 1.00 37.69 87 GLU A CA 1
ATOM 683 C C . GLU A 1 87 ? 36.141 -62.079 -13.932 1.00 37.69 87 GLU A C 1
ATOM 685 O O . GLU A 1 87 ? 36.953 -61.274 -14.452 1.00 37.69 87 GLU A O 1
#

Radius of gyration: 27.68 Å; Cα contacts (8 Å, |Δi|>4): 17; chains: 1; bounding box: 55×79×36 Å

Sequence (87 aa):
MRTNIVIDDQLRQAAMSAGNFKSKKDAVEAGLRLLSRRKVYQDLRALRGKIHWTLGGDWMQPEHAVLEPRADWPQHTTPSAAAKAPE

Secondary structure (DSSP, 8-state):
--------HHHHHHHHHHTT-SSHHHHHHHHHHHHHHHHHHHHHHHTTTT----TTSGGGSTTTS----------------------

Mean predicted aligned error: 14.31 Å